Protein AF-A0A7X0X5B6-F1 (afdb_monomer_lite)

Organism: NCBI:txid2713502

pLDDT: mean 84.98, std 9.53, range [44.31, 92.44]

Foldseek 3Di:
DDQPQDQADKDWPVRCCVSVVDDPVVVVVCVVVVLWDWDDDPPTTITGSNSVVVSVVVVVVD

Structure (mmCIF, N/CA/C/O backbone):
data_AF-A0A7X0X5B6-F1
#
_entry.id   AF-A0A7X0X5B6-F1
#
loop_
_atom_site.group_PDB
_atom_site.id
_atom_site.type_symbol
_atom_site.label_atom_id
_atom_site.label_alt_id
_atom_site.label_comp_id
_atom_site.label_asym_id
_atom_site.label_entity_id
_atom_site.label_seq_id
_atom_site.pdbx_PDB_ins_code
_atom_site.Cartn_x
_atom_site.Cartn_y
_atom_site.Cartn_z
_atom_site.occupancy
_atom_site.B_iso_or_equiv
_atom_site.auth_seq_id
_atom_site.auth_comp_id
_atom_site.auth_asym_id
_atom_site.auth_atom_id
_atom_site.pdbx_PDB_model_num
ATOM 1 N N . MET A 1 1 ? 8.927 -13.999 -8.098 1.00 44.31 1 MET A N 1
ATOM 2 C CA . MET A 1 1 ? 8.138 -13.656 -6.896 1.00 44.31 1 MET A CA 1
ATOM 3 C C . MET A 1 1 ? 6.868 -12.975 -7.387 1.00 44.31 1 MET A C 1
ATOM 5 O O . MET A 1 1 ? 6.962 -11.886 -7.929 1.00 44.31 1 MET A O 1
ATOM 9 N N . ILE A 1 2 ? 5.732 -13.680 -7.376 1.00 49.78 2 ILE A N 1
ATOM 10 C CA . ILE A 1 2 ? 4.478 -13.204 -7.983 1.00 49.78 2 ILE A CA 1
ATOM 11 C C . ILE A 1 2 ? 3.700 -12.476 -6.895 1.00 49.78 2 ILE A C 1
ATOM 13 O O . ILE A 1 2 ? 3.213 -13.099 -5.954 1.00 49.78 2 ILE A O 1
ATOM 17 N N . ILE A 1 3 ? 3.632 -11.158 -7.007 1.00 61.19 3 ILE A N 1
ATOM 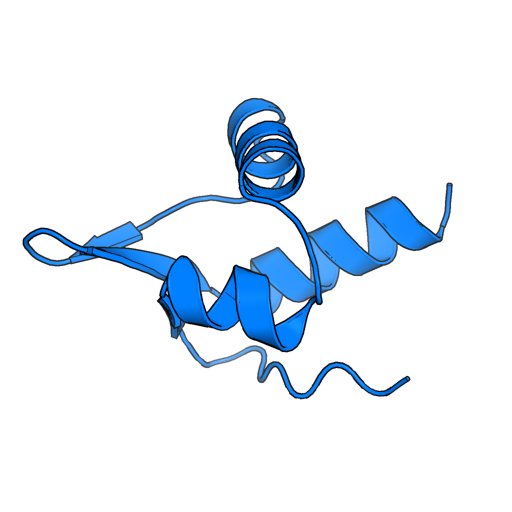18 C CA . ILE A 1 3 ? 2.771 -10.325 -6.176 1.00 61.19 3 ILE A CA 1
ATOM 19 C C . ILE A 1 3 ? 1.332 -10.732 -6.502 1.00 61.19 3 ILE A C 1
ATOM 21 O O . ILE A 1 3 ? 0.884 -10.550 -7.630 1.00 61.19 3 ILE A O 1
ATOM 25 N N . LYS A 1 4 ? 0.617 -11.328 -5.541 1.00 70.38 4 LYS A N 1
ATOM 26 C CA . LYS A 1 4 ? -0.794 -11.729 -5.692 1.00 70.38 4 LYS A CA 1
ATOM 27 C C . LYS A 1 4 ? -1.737 -10.554 -5.410 1.00 70.38 4 LYS A C 1
ATOM 29 O O . LYS A 1 4 ? -2.728 -10.709 -4.702 1.00 70.38 4 LYS A O 1
ATOM 34 N N . LEU A 1 5 ? -1.386 -9.366 -5.892 1.00 82.94 5 LEU A N 1
ATOM 35 C CA . LEU A 1 5 ? -2.290 -8.228 -5.837 1.00 82.94 5 LEU A CA 1
ATOM 36 C C . LEU A 1 5 ? -3.136 -8.246 -7.105 1.00 82.94 5 LEU A C 1
ATOM 38 O O . LEU A 1 5 ? -2.619 -8.392 -8.211 1.00 82.94 5 LEU A O 1
ATOM 42 N N . ASP A 1 6 ? -4.435 -8.113 -6.915 1.00 87.44 6 ASP A N 1
ATOM 43 C CA . ASP A 1 6 ? -5.411 -7.942 -7.970 1.00 87.44 6 ASP A CA 1
ATOM 44 C C . ASP A 1 6 ? -5.643 -6.444 -8.201 1.00 87.44 6 ASP A C 1
ATOM 46 O O . ASP A 1 6 ? -5.700 -5.660 -7.250 1.00 87.44 6 ASP A O 1
ATOM 50 N N . LYS A 1 7 ? -5.726 -6.024 -9.466 1.00 88.56 7 LYS A N 1
ATOM 51 C CA . LYS A 1 7 ? -5.784 -4.598 -9.828 1.00 88.56 7 LYS A CA 1
ATOM 52 C C . LYS A 1 7 ? -7.098 -3.939 -9.405 1.00 88.56 7 LYS A C 1
ATOM 54 O O . LYS A 1 7 ? -7.089 -2.757 -9.052 1.00 88.56 7 LYS A O 1
ATOM 59 N N . ASP A 1 8 ? -8.183 -4.703 -9.415 1.00 89.44 8 ASP A N 1
ATOM 60 C CA . ASP A 1 8 ? -9.547 -4.243 -9.148 1.00 89.44 8 ASP A CA 1
ATOM 61 C C . ASP A 1 8 ? -9.918 -4.331 -7.657 1.00 89.44 8 ASP A C 1
ATOM 63 O O . ASP A 1 8 ? -10.983 -3.878 -7.236 1.00 89.44 8 ASP A O 1
ATOM 67 N N . SER A 1 9 ? -9.010 -4.861 -6.834 1.00 91.44 9 SER A N 1
ATOM 68 C CA . SER A 1 9 ? -9.193 -5.032 -5.395 1.00 91.44 9 SER A CA 1
ATOM 69 C C . SER A 1 9 ? -8.608 -3.879 -4.571 1.00 91.44 9 SER A C 1
ATOM 71 O O . SER A 1 9 ? -7.679 -3.180 -4.984 1.00 91.44 9 SER A O 1
ATOM 73 N N . TYR A 1 10 ? -9.141 -3.694 -3.360 1.00 91.81 10 TYR A N 1
ATOM 74 C CA . TYR A 1 10 ? -8.618 -2.756 -2.366 1.00 91.81 10 TYR A CA 1
ATOM 75 C C . TYR A 1 10 ? -7.953 -3.508 -1.220 1.00 91.81 10 TYR A C 1
ATOM 77 O O . TYR A 1 10 ? -8.529 -4.442 -0.670 1.00 91.81 10 TYR A O 1
ATOM 85 N N . TYR A 1 11 ? -6.771 -3.047 -0.823 1.00 91.44 11 TYR A N 1
ATOM 86 C CA . TYR A 1 11 ? -5.966 -3.671 0.221 1.00 91.44 11 TYR A CA 1
ATOM 87 C C . TYR A 1 11 ? -5.763 -2.721 1.383 1.00 91.44 11 TYR A C 1
ATOM 89 O O . TYR A 1 11 ? -5.479 -1.539 1.188 1.00 91.44 11 TYR A O 1
ATOM 97 N N . SER A 1 12 ? -5.879 -3.234 2.601 1.00 92.38 12 SER A N 1
ATOM 98 C CA . SER A 1 12 ? -5.514 -2.464 3.785 1.00 92.38 12 SER A CA 1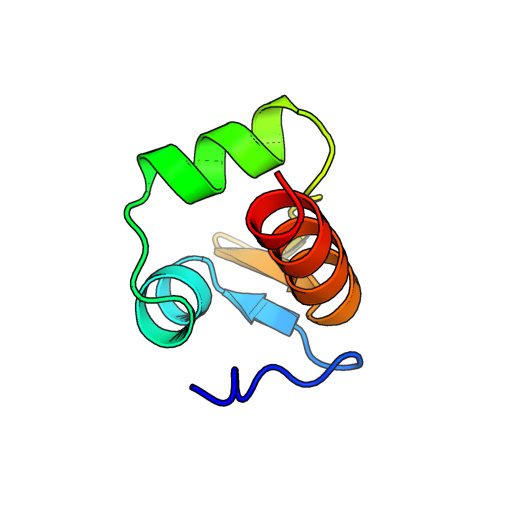
ATOM 99 C C . SER A 1 12 ? -3.999 -2.276 3.878 1.00 92.38 12 SER A C 1
ATOM 101 O O . SER A 1 12 ? -3.209 -3.043 3.323 1.00 92.38 12 SER A O 1
ATOM 103 N N . GLN A 1 13 ? -3.578 -1.286 4.663 1.00 89.94 13 GLN A N 1
ATOM 104 C CA . GLN A 1 13 ? -2.164 -1.072 4.965 1.00 89.94 13 GLN A CA 1
ATOM 105 C C . GLN A 1 13 ? -1.457 -2.354 5.439 1.00 89.94 13 GLN A C 1
ATOM 107 O O . GLN A 1 13 ? -0.387 -2.688 4.942 1.00 89.94 13 GLN A O 1
ATOM 112 N N . GLN A 1 14 ? -2.058 -3.100 6.369 1.00 89.81 14 GLN A N 1
ATOM 113 C CA . GLN A 1 14 ? -1.455 -4.322 6.912 1.00 89.81 14 GLN A CA 1
ATOM 114 C C . GLN A 1 14 ? -1.302 -5.428 5.863 1.00 89.81 14 GLN A C 1
ATOM 116 O O . GLN A 1 14 ? -0.309 -6.156 5.885 1.00 89.81 14 GLN A O 1
ATOM 121 N N . GLU A 1 15 ? -2.261 -5.557 4.946 1.00 91.00 15 GLU A N 1
ATOM 122 C CA . GLU A 1 15 ? -2.177 -6.527 3.854 1.00 91.00 15 GLU A CA 1
ATOM 123 C C . GLU A 1 15 ? -1.048 -6.188 2.895 1.00 91.00 15 GLU A C 1
ATOM 125 O O . GLU A 1 15 ? -0.288 -7.081 2.533 1.00 91.00 15 GLU A O 1
ATOM 130 N N . LEU A 1 16 ? -0.878 -4.912 2.545 1.00 89.56 16 LEU A N 1
ATOM 131 C CA . LEU A 1 16 ? 0.217 -4.490 1.676 1.00 89.56 16 LEU A CA 1
ATOM 132 C C . LEU A 1 16 ? 1.588 -4.762 2.284 1.00 89.56 16 LEU A C 1
ATOM 134 O O . LEU A 1 16 ? 2.464 -5.284 1.597 1.00 89.56 16 LEU A O 1
ATOM 138 N N . LEU A 1 17 ? 1.765 -4.463 3.574 1.00 89.25 17 LEU A N 1
ATOM 139 C CA . LEU A 1 17 ? 3.020 -4.740 4.278 1.00 89.25 17 LEU A CA 1
ATOM 140 C C . LEU A 1 17 ? 3.366 -6.237 4.238 1.00 89.25 17 LEU A C 1
ATOM 142 O O . LEU A 1 17 ? 4.524 -6.593 4.028 1.00 89.25 17 LEU A O 1
ATOM 146 N N . LYS A 1 18 ? 2.360 -7.112 4.377 1.00 89.38 18 LYS A N 1
ATOM 147 C CA . LYS A 1 18 ? 2.532 -8.571 4.295 1.00 89.38 18 LYS A CA 1
ATOM 148 C C . LYS A 1 18 ? 2.759 -9.071 2.865 1.00 89.38 18 LYS A C 1
ATOM 150 O O . LYS A 1 18 ? 3.642 -9.890 2.656 1.00 89.38 18 LYS A O 1
ATOM 155 N N . GLN A 1 19 ? 1.968 -8.609 1.897 1.00 87.00 19 GLN A N 1
ATOM 156 C CA . GLN A 1 19 ? 2.002 -9.079 0.503 1.00 87.00 19 GLN A CA 1
ATOM 157 C C . GLN A 1 19 ? 3.274 -8.646 -0.227 1.00 87.00 19 GLN A C 1
ATOM 159 O O . GLN A 1 19 ? 3.840 -9.417 -0.999 1.00 87.00 19 GLN A O 1
ATOM 164 N N . LEU A 1 20 ? 3.723 -7.415 0.017 1.00 83.50 20 LEU A N 1
ATOM 165 C CA . LEU A 1 20 ? 4.924 -6.861 -0.605 1.00 83.50 20 LEU A CA 1
ATOM 166 C C . LEU A 1 20 ? 6.190 -7.136 0.216 1.00 83.50 20 LEU A C 1
ATOM 168 O O . LEU A 1 20 ? 7.284 -6.817 -0.241 1.00 83.50 20 LEU A O 1
ATOM 172 N N . SER A 1 21 ? 6.056 -7.720 1.413 1.00 86.00 21 SER A N 1
ATOM 173 C CA . SER A 1 21 ? 7.156 -7.922 2.363 1.00 86.00 21 SER A CA 1
ATOM 174 C C . SER A 1 21 ? 7.964 -6.640 2.608 1.00 86.00 21 SER A C 1
ATOM 176 O O . SER A 1 21 ? 9.195 -6.658 2.614 1.00 86.00 21 SER A O 1
ATOM 178 N N . ILE A 1 22 ? 7.269 -5.512 2.794 1.00 85.25 22 ILE A N 1
ATOM 179 C CA . ILE A 1 22 ? 7.883 -4.197 3.027 1.00 85.25 22 ILE A CA 1
ATOM 180 C C . ILE A 1 22 ? 7.554 -3.640 4.407 1.00 85.25 22 ILE A C 1
ATOM 182 O O . ILE A 1 22 ? 6.525 -3.950 5.003 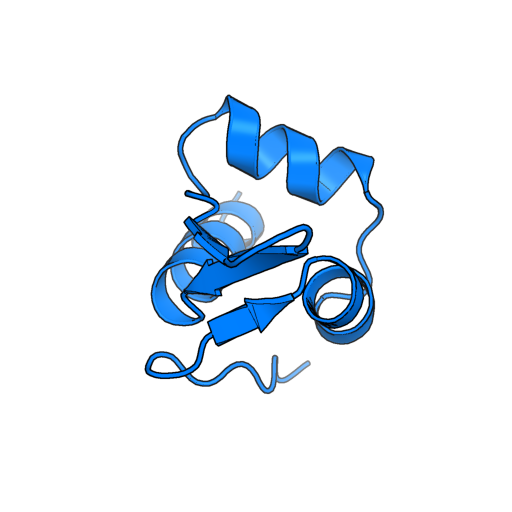1.00 85.25 22 ILE A O 1
ATOM 186 N N . GLY A 1 23 ? 8.422 -2.752 4.891 1.00 88.94 23 GLY A N 1
ATOM 187 C CA . GLY A 1 23 ? 8.180 -1.974 6.101 1.00 88.94 23 GLY A CA 1
ATOM 188 C C . GLY A 1 23 ? 7.228 -0.793 5.884 1.00 88.94 23 GLY A C 1
ATOM 189 O O . GLY A 1 23 ? 7.060 -0.290 4.769 1.00 88.94 23 GLY A O 1
ATOM 190 N N . TYR A 1 24 ? 6.657 -0.305 6.990 1.00 89.12 24 TYR A N 1
ATOM 191 C CA . TYR A 1 24 ? 5.781 0.873 7.018 1.00 89.12 24 TYR A CA 1
ATOM 192 C C . TYR A 1 24 ? 6.439 2.110 6.390 1.00 89.12 24 TYR A C 1
ATOM 194 O O . TYR A 1 24 ? 5.787 2.870 5.679 1.00 89.12 24 TYR A O 1
ATOM 202 N N . GLU A 1 25 ? 7.744 2.291 6.595 1.00 89.00 25 GLU A N 1
ATOM 203 C CA . GLU A 1 25 ? 8.500 3.410 6.028 1.00 89.00 25 GLU A CA 1
ATOM 204 C C . GLU A 1 25 ? 8.509 3.412 4.497 1.00 89.00 25 GLU A C 1
ATOM 206 O O . GLU A 1 25 ? 8.418 4.475 3.883 1.00 89.00 25 GLU A O 1
ATOM 211 N N . THR A 1 26 ? 8.595 2.237 3.868 1.00 87.62 26 THR A N 1
ATOM 212 C CA . THR A 1 26 ? 8.563 2.114 2.406 1.00 87.62 26 THR A CA 1
ATOM 213 C C . THR A 1 26 ? 7.188 2.487 1.875 1.00 87.62 26 THR A C 1
ATOM 215 O O . THR A 1 26 ? 7.099 3.293 0.951 1.00 87.62 26 THR A O 1
ATOM 218 N N . LEU A 1 27 ? 6.121 1.979 2.499 1.00 87.62 27 LEU A N 1
ATOM 219 C CA . LEU A 1 27 ? 4.759 2.337 2.110 1.00 87.62 27 LEU A CA 1
ATOM 220 C C . LEU A 1 27 ? 4.520 3.847 2.265 1.00 87.62 27 LEU A C 1
ATOM 222 O O . LEU A 1 27 ? 4.066 4.497 1.328 1.00 87.62 27 LEU A O 1
ATOM 226 N N . ARG A 1 28 ? 4.950 4.432 3.387 1.00 87.62 28 ARG A N 1
ATOM 227 C CA . ARG A 1 28 ? 4.835 5.874 3.641 1.00 87.62 28 ARG A CA 1
ATOM 228 C C . ARG A 1 28 ? 5.629 6.723 2.646 1.00 87.62 28 ARG A C 1
ATOM 230 O O . ARG A 1 28 ? 5.175 7.794 2.254 1.00 87.62 28 ARG A O 1
ATOM 237 N N . LYS A 1 29 ? 6.807 6.269 2.205 1.00 88.06 29 LYS A N 1
ATOM 238 C CA . LYS A 1 29 ? 7.574 6.947 1.143 1.00 88.06 29 LYS A CA 1
ATOM 239 C C . LYS A 1 29 ? 6.813 6.962 -0.182 1.00 88.06 29 LYS A C 1
ATOM 241 O O . LYS A 1 29 ? 6.902 7.955 -0.899 1.00 88.06 29 LYS A O 1
ATOM 246 N N . LEU A 1 30 ? 6.093 5.889 -0.508 1.00 84.62 30 LEU A N 1
ATOM 247 C CA . LEU A 1 30 ? 5.270 5.827 -1.717 1.00 84.62 30 LEU A CA 1
ATOM 248 C C . LEU A 1 30 ? 4.050 6.756 -1.611 1.00 84.62 30 LEU A C 1
ATOM 250 O O . LEU A 1 30 ? 3.728 7.435 -2.582 1.00 84.62 30 LEU A O 1
ATOM 254 N N . GLU A 1 31 ? 3.442 6.866 -0.426 1.00 87.00 31 GLU A N 1
ATOM 255 C CA . GLU A 1 31 ? 2.360 7.829 -0.161 1.00 87.00 31 GLU A CA 1
ATOM 256 C C . GLU A 1 31 ? 2.833 9.283 -0.306 1.00 87.00 31 GLU A C 1
ATOM 258 O O . GLU A 1 31 ? 2.226 10.067 -1.030 1.00 87.00 31 GLU A O 1
ATOM 263 N N . ILE A 1 32 ? 3.953 9.647 0.331 1.00 83.56 32 ILE A N 1
ATOM 264 C CA . ILE A 1 32 ? 4.492 11.021 0.298 1.00 83.56 32 ILE A CA 1
ATOM 265 C C . ILE A 1 32 ? 4.891 11.437 -1.121 1.00 83.56 32 ILE A C 1
ATOM 267 O O . ILE A 1 32 ? 4.747 12.600 -1.489 1.00 83.56 32 ILE A O 1
ATOM 271 N N . LYS A 1 33 ? 5.388 10.497 -1.930 1.00 81.19 33 LYS A N 1
ATOM 272 C CA . LYS A 1 33 ? 5.740 10.754 -3.332 1.00 81.19 33 LYS A CA 1
ATOM 273 C C . LYS A 1 33 ? 4.522 10.912 -4.248 1.00 81.19 33 LYS A C 1
ATOM 275 O O . LYS A 1 33 ? 4.712 11.206 -5.422 1.00 81.19 33 LYS A O 1
ATOM 280 N N . GLY A 1 34 ? 3.304 10.706 -3.742 1.00 79.25 34 GLY A N 1
ATOM 281 C CA . GLY A 1 34 ? 2.083 10.709 -4.549 1.00 79.25 34 GLY A CA 1
ATOM 282 C C . GLY A 1 34 ? 1.959 9.495 -5.473 1.00 79.25 34 GLY A C 1
ATOM 283 O O . GLY A 1 34 ? 1.091 9.474 -6.337 1.00 79.25 34 GLY A O 1
ATOM 284 N N . GLU A 1 35 ? 2.809 8.479 -5.297 1.00 80.50 35 GLU A N 1
ATOM 285 C CA . GLU A 1 35 ? 2.749 7.225 -6.058 1.00 80.50 35 GLU A CA 1
ATOM 286 C C . GLU A 1 35 ? 1.647 6.307 -5.500 1.00 80.50 35 GLU A C 1
ATOM 288 O O . GLU A 1 35 ? 1.132 5.445 -6.203 1.00 80.50 35 GLU A O 1
ATOM 293 N N . LEU A 1 36 ? 1.252 6.479 -4.235 1.00 86.31 36 LEU A N 1
ATOM 294 C CA . LEU A 1 36 ? 0.163 5.725 -3.618 1.00 86.31 36 LEU A CA 1
ATOM 295 C C . LEU A 1 36 ? -0.859 6.658 -2.979 1.00 86.31 36 LEU A C 1
ATOM 297 O O . LEU A 1 36 ? -0.521 7.466 -2.119 1.00 86.31 36 LEU A O 1
ATOM 301 N N . THR A 1 37 ? -2.126 6.503 -3.368 1.00 86.50 37 THR A N 1
ATOM 302 C CA . THR A 1 37 ? -3.235 7.261 -2.780 1.00 86.50 37 THR A CA 1
ATOM 303 C C . THR A 1 37 ? -4.044 6.367 -1.851 1.00 86.50 37 THR A C 1
ATOM 305 O O . THR A 1 37 ? -4.701 5.422 -2.287 1.00 86.50 37 THR A O 1
ATOM 308 N N . ALA A 1 38 ? -4.017 6.679 -0.557 1.00 88.94 38 ALA A N 1
ATOM 309 C CA . ALA A 1 38 ? -4.831 5.989 0.431 1.00 88.94 38 ALA A CA 1
ATOM 310 C C . ALA A 1 38 ? -6.272 6.519 0.418 1.00 88.94 38 ALA A C 1
ATOM 312 O O . ALA A 1 38 ? -6.520 7.717 0.570 1.00 88.94 38 ALA A O 1
ATOM 313 N N . ARG A 1 39 ? -7.245 5.617 0.301 1.00 90.06 39 ARG A N 1
ATOM 314 C CA . ARG A 1 39 ? -8.663 5.897 0.526 1.00 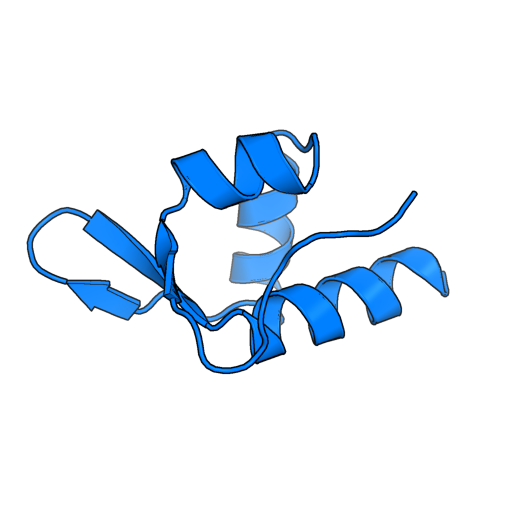90.06 39 ARG A CA 1
ATOM 315 C C . ARG A 1 39 ? -9.027 5.520 1.953 1.00 90.06 39 ARG A C 1
ATOM 317 O O . ARG A 1 39 ? -8.844 4.382 2.380 1.00 90.06 39 ARG A O 1
ATOM 324 N N . LYS A 1 40 ? -9.561 6.478 2.704 1.00 91.12 40 LYS A N 1
ATOM 325 C CA . LYS A 1 40 ? -10.010 6.244 4.076 1.00 91.12 40 LYS A CA 1
ATOM 326 C C . LYS A 1 40 ? -11.431 5.688 4.072 1.00 91.12 40 LYS A C 1
ATOM 328 O O . LYS A 1 40 ? -12.350 6.364 3.619 1.00 91.12 40 LYS A O 1
ATOM 333 N N . LEU A 1 41 ? -11.611 4.493 4.627 1.00 88.25 41 LEU A N 1
ATOM 334 C CA . LEU A 1 41 ? -12.921 3.894 4.870 1.00 88.25 41 LEU A CA 1
ATOM 335 C C . LEU A 1 41 ? -13.066 3.644 6.376 1.00 88.25 41 LEU A C 1
ATOM 337 O O . LEU A 1 41 ? -12.413 2.778 6.962 1.00 88.25 41 LEU A O 1
ATOM 341 N N . GLY A 1 42 ? -13.875 4.478 7.032 1.00 88.88 42 GLY A N 1
ATOM 342 C CA . GLY A 1 42 ? -13.986 4.497 8.491 1.00 88.88 42 GLY A CA 1
ATOM 343 C C . GLY A 1 42 ? -12.666 4.896 9.162 1.00 88.88 42 GLY A C 1
ATOM 344 O O . GLY A 1 42 ? -12.187 6.021 8.998 1.00 88.88 42 GLY A O 1
ATOM 345 N N . LYS A 1 43 ? -12.083 3.976 9.941 1.00 88.94 43 LYS A N 1
ATOM 346 C CA . LYS A 1 43 ? -10.791 4.168 10.631 1.00 88.94 43 LYS A CA 1
ATOM 347 C C . LYS A 1 43 ? -9.602 3.543 9.891 1.00 88.94 43 LYS A C 1
ATOM 349 O O . LYS A 1 43 ? -8.474 3.713 10.341 1.00 88.94 43 LYS A O 1
ATOM 354 N N . THR A 1 44 ? -9.842 2.863 8.771 1.00 87.88 44 THR A N 1
ATOM 355 C CA . THR A 1 44 ? -8.819 2.093 8.052 1.00 87.88 44 THR A CA 1
ATOM 356 C C . THR A 1 44 ? -8.479 2.753 6.719 1.00 87.88 44 THR A C 1
ATOM 358 O O . THR A 1 44 ? -9.352 3.291 6.033 1.00 87.88 44 THR A O 1
ATOM 361 N N . LEU A 1 45 ? -7.194 2.727 6.363 1.00 90.69 45 LEU A N 1
ATOM 362 C CA . LEU A 1 45 ? -6.695 3.160 5.062 1.00 90.69 45 LEU A CA 1
ATOM 363 C C . LEU A 1 45 ? -6.621 1.965 4.114 1.00 90.69 45 LEU A C 1
ATOM 365 O O . LEU A 1 45 ? -6.052 0.924 4.460 1.00 90.69 45 LEU A O 1
ATOM 369 N N . TYR A 1 46 ? -7.188 2.151 2.929 1.00 92.12 46 TYR A N 1
ATOM 370 C CA . TYR A 1 46 ? -7.202 1.185 1.845 1.00 92.12 46 TYR A CA 1
ATOM 371 C C . TYR A 1 46 ? -6.517 1.758 0.613 1.00 92.12 46 TYR A C 1
ATOM 373 O O . TYR A 1 46 ? -6.612 2.948 0.329 1.00 92.12 46 TYR A O 1
ATOM 381 N N . TYR A 1 47 ? -5.868 0.894 -0.146 1.00 92.19 47 TYR A N 1
ATOM 382 C CA . TYR A 1 47 ? -5.102 1.242 -1.331 1.00 92.19 47 TYR A CA 1
ATOM 383 C C . TYR A 1 47 ? -5.611 0.414 -2.498 1.00 92.19 47 TYR A C 1
ATOM 385 O O . TYR A 1 47 ? -5.886 -0.777 -2.340 1.00 92.19 47 TYR A O 1
ATOM 393 N N . GLN A 1 48 ? -5.748 1.039 -3.662 1.00 92.44 48 GLN A N 1
ATOM 394 C CA . GLN A 1 48 ? -6.170 0.333 -4.862 1.00 92.44 48 GLN A CA 1
ATOM 395 C C . GLN A 1 48 ? -5.024 -0.541 -5.375 1.00 92.44 48 GLN A C 1
ATOM 397 O O . GLN A 1 48 ? -3.898 -0.065 -5.521 1.00 92.44 48 GLN A O 1
ATOM 402 N N . GLY A 1 49 ? -5.303 -1.811 -5.664 1.00 90.81 49 GLY A N 1
ATOM 403 C CA . GLY A 1 49 ? -4.289 -2.762 -6.109 1.00 90.81 49 GLY A CA 1
ATOM 404 C C . GLY A 1 49 ? -3.568 -2.309 -7.377 1.00 90.81 49 GLY A C 1
ATOM 405 O O . GLY A 1 49 ? -2.347 -2.426 -7.450 1.00 90.81 49 GLY A O 1
ATOM 406 N N . ALA A 1 50 ? -4.283 -1.704 -8.332 1.00 90.19 50 ALA A N 1
ATOM 407 C CA . ALA A 1 50 ? -3.682 -1.125 -9.535 1.00 90.19 50 ALA A CA 1
ATOM 408 C C . ALA A 1 50 ? -2.600 -0.075 -9.221 1.00 90.19 50 ALA A C 1
ATOM 410 O O . ALA A 1 50 ? -1.504 -0.150 -9.776 1.00 90.19 50 ALA A O 1
ATOM 411 N N . ASP A 1 51 ? -2.877 0.858 -8.305 1.00 89.31 51 ASP A N 1
ATOM 412 C CA . ASP A 1 51 ? -1.923 1.903 -7.908 1.00 89.31 51 ASP A CA 1
ATOM 413 C C . ASP A 1 51 ? -0.702 1.290 -7.222 1.00 89.31 51 ASP A C 1
ATOM 415 O O . ASP A 1 51 ? 0.436 1.636 -7.529 1.00 89.31 51 ASP A O 1
ATOM 419 N N . VAL A 1 52 ? -0.930 0.316 -6.338 1.00 89.44 52 VAL A N 1
ATOM 420 C CA . VAL A 1 52 ? 0.145 -0.393 -5.635 1.00 89.44 52 VAL A CA 1
ATOM 421 C C . VAL A 1 52 ? 1.059 -1.120 -6.615 1.00 89.44 52 VAL A C 1
ATOM 423 O O . VAL A 1 52 ? 2.277 -0.986 -6.517 1.00 89.44 52 VAL A O 1
ATOM 426 N N . ILE A 1 53 ? 0.489 -1.866 -7.565 1.00 88.31 53 ILE A N 1
ATOM 427 C CA . ILE A 1 53 ? 1.249 -2.614 -8.573 1.00 88.31 53 ILE A CA 1
ATOM 428 C C . ILE A 1 53 ? 2.053 -1.652 -9.445 1.00 88.31 53 ILE A C 1
ATOM 430 O O . ILE A 1 53 ? 3.259 -1.837 -9.585 1.00 88.31 53 ILE A O 1
ATOM 434 N N . ASN A 1 54 ? 1.423 -0.599 -9.974 1.00 88.44 54 ASN A N 1
ATOM 435 C CA . ASN A 1 54 ? 2.094 0.380 -10.832 1.00 88.44 54 ASN A CA 1
ATOM 436 C C . ASN A 1 54 ? 3.283 1.040 -10.116 1.00 88.44 54 ASN A C 1
ATOM 438 O O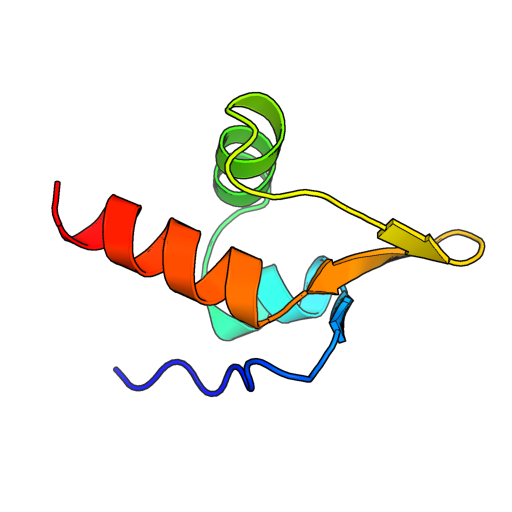 . ASN A 1 54 ? 4.376 1.157 -10.677 1.00 88.44 54 ASN A O 1
ATOM 442 N N . SER A 1 55 ? 3.087 1.440 -8.863 1.00 87.31 55 SER A N 1
ATOM 443 C CA . SER A 1 55 ? 4.115 2.102 -8.056 1.00 87.31 55 SER A CA 1
ATOM 444 C C . SER A 1 55 ? 5.232 1.151 -7.649 1.00 87.31 55 SER A C 1
ATOM 446 O O . SER A 1 55 ? 6.407 1.529 -7.636 1.00 87.31 55 SER A O 1
ATOM 448 N N . TRP A 1 56 ? 4.895 -0.112 -7.394 1.00 84.81 56 TRP A N 1
ATOM 449 C CA . TRP A 1 56 ? 5.872 -1.157 -7.127 1.00 84.81 56 TRP A CA 1
ATOM 450 C C . TRP A 1 56 ? 6.718 -1.497 -8.361 1.00 84.81 56 TRP A C 1
ATOM 452 O O . TRP A 1 56 ? 7.943 -1.559 -8.273 1.00 84.81 56 TRP A O 1
ATOM 462 N N . GLU A 1 57 ? 6.099 -1.647 -9.533 1.00 85.25 57 GLU A N 1
ATOM 463 C CA . GLU A 1 57 ? 6.811 -1.900 -10.791 1.00 85.25 57 GLU A CA 1
ATOM 464 C C . GLU A 1 57 ? 7.767 -0.758 -11.154 1.00 85.25 57 GLU A C 1
ATOM 466 O O . GLU A 1 57 ? 8.890 -1.007 -11.598 1.00 85.25 57 GLU A O 1
ATOM 471 N N . ARG A 1 58 ? 7.366 0.500 -10.928 1.00 83.62 58 ARG A N 1
ATOM 472 C CA . ARG A 1 58 ? 8.250 1.667 -11.101 1.00 83.62 58 ARG A CA 1
ATOM 473 C C . ARG A 1 58 ? 9.433 1.645 -10.139 1.00 83.62 58 ARG A C 1
ATOM 475 O O . ARG A 1 58 ? 10.535 2.011 -10.538 1.00 83.62 58 ARG A O 1
ATOM 482 N N . MET A 1 59 ? 9.212 1.222 -8.894 1.00 81.31 59 MET A N 1
ATOM 483 C CA . MET A 1 59 ? 10.274 1.093 -7.896 1.00 81.31 59 MET A CA 1
ATOM 484 C C . MET A 1 59 ? 11.284 0.000 -8.272 1.00 81.31 59 MET A C 1
ATOM 486 O O . MET A 1 59 ? 12.475 0.220 -8.094 1.00 81.31 59 MET A O 1
ATOM 490 N N . LEU A 1 60 ? 10.830 -1.136 -8.815 1.00 78.38 60 LEU A N 1
ATOM 491 C CA . LEU A 1 60 ? 11.701 -2.244 -9.238 1.00 78.38 60 LEU A CA 1
ATOM 492 C C . LEU A 1 60 ? 12.507 -1.961 -10.515 1.00 78.38 60 LEU A C 1
ATOM 494 O O . LEU A 1 6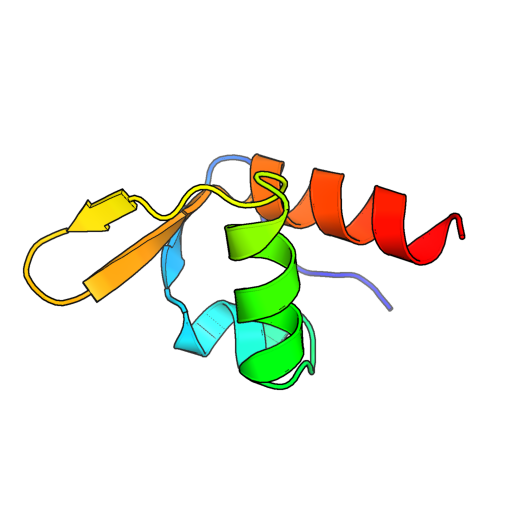0 ? 13.523 -2.608 -10.745 1.00 78.38 60 LEU A O 1
ATOM 498 N N . LYS A 1 61 ? 12.049 -1.041 -11.372 1.00 74.44 61 LYS A N 1
ATOM 499 C CA . LYS A 1 61 ? 12.760 -0.646 -12.604 1.00 74.44 61 LYS A CA 1
ATOM 500 C C . LYS A 1 61 ? 13.900 0.359 -12.370 1.00 74.44 61 LYS A C 1
ATOM 502 O O . LYS A 1 61 ? 14.526 0.777 -13.343 1.00 74.44 61 LYS A O 1
ATOM 507 N N . ARG A 1 62 ? 14.134 0.775 -11.125 1.00 56.62 62 ARG A N 1
ATOM 508 C CA . ARG A 1 62 ? 15.235 1.654 -10.711 1.00 56.62 62 ARG A CA 1
ATOM 509 C C . ARG A 1 62 ? 16.386 0.847 -10.137 1.00 56.62 62 ARG A C 1
ATOM 511 O O . ARG A 1 62 ? 17.531 1.269 -10.393 1.00 56.62 62 ARG A O 1
#

Secondary structure (DSSP, 8-state):
------TT-EEEHHHHHHHTT--HHHHHHHHHTTS--EEEETTEEEEEHHHHHHHHHHHHT-

Radius of gyration: 10.77 Å; chains: 1; bounding box: 29×25×23 Å

Sequence (62 aa):
MIIKLDKDSYYSQQELLKQLSIGYETLRKLEIKGELTARKLGKTLYYQGADVINSWERMLKR